Protein AF-A0A382NQ19-F1 (afdb_monomer_lite)

Organism: NCBI:txid408172

Radius of gyration: 16.21 Å; chains: 1; bounding box: 41×37×38 Å

Foldseek 3Di:
DCPQLQQFFDFDAADDDPVQQVQCVQFVDDDDPPLADLVLLVVVVCCCVPPNVDQWVQVCCVPPSCCVRPVVRRHNVNNVCVQQPGGHTGDPIDGDPDDDPPDDDDDDADDPPLDLDPDDNDDDDDDDSDDDDVRRPDDDDRTPCSVDPDHD

pLDDT: mean 90.3, std 11.41, range [42.44, 98.56]

Structure (mmCIF, N/CA/C/O backbone):
data_AF-A0A382NQ19-F1
#
_entry.id   AF-A0A382NQ19-F1
#
loop_
_atom_site.group_PDB
_atom_site.id
_atom_site.type_symbol
_atom_site.label_atom_id
_atom_site.label_alt_id
_atom_site.label_comp_id
_atom_site.label_asym_id
_atom_site.label_entity_id
_atom_site.label_seq_id
_atom_site.pdbx_PDB_ins_code
_atom_site.Cartn_x
_atom_site.Cartn_y
_atom_site.Cartn_z
_atom_site.occupancy
_atom_site.B_iso_or_equiv
_atom_site.auth_seq_id
_atom_site.auth_comp_id
_atom_site.auth_asym_id
_atom_site.auth_atom_id
_atom_site.pdbx_PDB_model_num
ATOM 1 N N . MET A 1 1 ? -20.312 5.664 -17.470 1.00 44.91 1 MET A N 1
ATOM 2 C CA . MET A 1 1 ? -19.244 5.586 -16.445 1.00 44.91 1 MET A CA 1
ATOM 3 C C . MET A 1 1 ? -19.559 4.543 -15.359 1.00 44.91 1 MET A C 1
ATOM 5 O O . MET A 1 1 ? -19.038 4.649 -14.258 1.00 44.91 1 MET A O 1
ATOM 9 N N . SER A 1 2 ? -20.389 3.530 -15.643 1.00 42.44 2 SER A N 1
ATOM 10 C CA . SER A 1 2 ? -20.706 2.431 -14.714 1.00 42.44 2 SER A CA 1
ATOM 11 C C . SER A 1 2 ? -19.661 1.315 -14.735 1.00 42.44 2 SER A C 1
ATOM 13 O O . SER A 1 2 ? -19.423 0.705 -13.702 1.00 42.44 2 SER A O 1
ATOM 15 N N . ASP A 1 3 ? -18.991 1.116 -1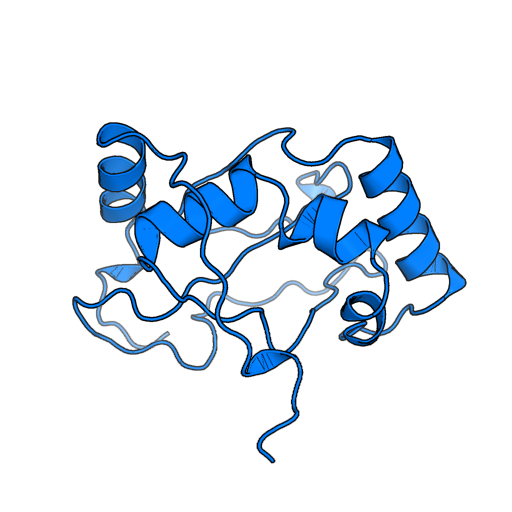5.872 1.00 43.84 3 ASP A N 1
ATOM 16 C CA . ASP A 1 3 ? -18.183 -0.086 -16.138 1.00 43.84 3 ASP A CA 1
ATOM 17 C C . ASP A 1 3 ? -16.681 0.139 -15.915 1.00 43.84 3 ASP A C 1
ATOM 19 O O . ASP A 1 3 ? -15.839 -0.562 -16.473 1.00 43.84 3 ASP A O 1
ATOM 23 N N . SER A 1 4 ? -16.324 1.148 -15.117 1.00 49.22 4 SER A N 1
ATOM 24 C CA . SER A 1 4 ? -14.941 1.295 -14.678 1.00 49.22 4 SER A CA 1
ATOM 25 C C . SER A 1 4 ? -14.622 0.144 -13.716 1.00 49.22 4 SER A C 1
ATOM 27 O O . SER A 1 4 ? -15.372 -0.028 -12.750 1.00 49.22 4 SER A O 1
ATOM 29 N N . PRO A 1 5 ? -13.539 -0.632 -13.916 1.00 53.03 5 PRO A N 1
ATOM 30 C CA . PRO A 1 5 ? -13.187 -1.748 -13.029 1.00 53.03 5 PRO A CA 1
ATOM 31 C C . PRO A 1 5 ? -13.010 -1.311 -11.561 1.00 53.03 5 PRO A C 1
ATOM 33 O O . PRO A 1 5 ? -13.129 -2.131 -10.655 1.00 53.03 5 PRO A O 1
ATOM 36 N N . TYR A 1 6 ? -12.821 -0.009 -11.322 1.00 58.94 6 TYR A N 1
ATOM 37 C CA . TYR A 1 6 ? -12.690 0.628 -10.008 1.00 58.94 6 TYR A CA 1
ATOM 38 C C . TYR A 1 6 ? -14.016 0.805 -9.245 1.00 58.94 6 TYR A C 1
ATOM 40 O O . TYR A 1 6 ? -14.000 1.068 -8.049 1.00 58.94 6 TYR A O 1
ATOM 48 N N . ASN A 1 7 ? -15.170 0.632 -9.901 1.00 64.50 7 ASN A N 1
ATOM 49 C CA . ASN A 1 7 ? -16.483 0.666 -9.238 1.00 64.50 7 ASN A CA 1
ATOM 50 C C . ASN A 1 7 ? -16.893 -0.698 -8.661 1.00 64.50 7 ASN A C 1
ATOM 52 O O . ASN A 1 7 ? -17.961 -0.819 -8.057 1.00 64.50 7 ASN A O 1
ATOM 56 N N . ARG A 1 8 ? -16.082 -1.742 -8.871 1.00 78.94 8 ARG A N 1
ATOM 57 C CA . ARG A 1 8 ? -16.341 -3.062 -8.305 1.00 78.94 8 ARG A CA 1
ATOM 58 C C . ARG A 1 8 ? -15.966 -3.058 -6.828 1.00 78.94 8 ARG A C 1
ATOM 60 O O . ARG A 1 8 ? -14.836 -2.745 -6.460 1.00 78.94 8 ARG A O 1
ATOM 67 N N . THR A 1 9 ? -16.919 -3.451 -5.996 1.00 89.44 9 THR A N 1
ATOM 68 C CA . THR A 1 9 ? -16.675 -3.677 -4.577 1.00 89.44 9 THR A CA 1
ATOM 69 C C . THR A 1 9 ? -16.123 -5.080 -4.350 1.00 89.44 9 THR A C 1
ATOM 71 O O . THR A 1 9 ? -16.504 -6.045 -5.021 1.00 89.44 9 THR A O 1
ATOM 74 N N . ILE A 1 10 ? -15.211 -5.188 -3.392 1.00 90.88 10 ILE A N 1
ATOM 75 C CA . ILE A 1 10 ? -14.570 -6.427 -2.974 1.00 90.88 10 ILE A CA 1
ATOM 76 C C . ILE A 1 10 ? -15.080 -6.800 -1.585 1.00 90.88 10 ILE A C 1
ATOM 78 O O . ILE A 1 10 ? -15.216 -5.964 -0.687 1.00 90.88 10 ILE A O 1
ATOM 82 N N . SER A 1 11 ? -15.357 -8.087 -1.409 1.00 89.44 11 SER A N 1
ATOM 83 C CA . SER A 1 11 ? -15.618 -8.685 -0.107 1.00 89.44 11 SER A CA 1
ATOM 84 C C . SER A 1 11 ? -14.705 -9.894 0.047 1.00 89.44 11 SER A C 1
ATOM 86 O O . SER A 1 11 ? -14.619 -10.740 -0.842 1.00 89.44 11 SER A O 1
ATOM 88 N N . CYS A 1 12 ? -13.984 -9.923 1.159 1.00 94.88 12 CYS A N 1
ATOM 89 C CA . CYS A 1 12 ? -13.088 -10.992 1.571 1.00 94.88 12 CYS A CA 1
ATOM 90 C C . CYS A 1 12 ? -13.106 -11.083 3.102 1.00 94.88 12 CYS A C 1
ATOM 92 O O . CYS A 1 12 ? -13.749 -10.265 3.771 1.00 94.88 12 CYS A O 1
ATOM 94 N N . GLU A 1 13 ? -12.420 -12.082 3.649 1.00 96.81 13 GLU A N 1
ATOM 95 C CA . GLU A 1 13 ? -12.295 -12.238 5.096 1.00 96.81 13 GLU A CA 1
ATOM 96 C C . GLU A 1 13 ? -11.322 -11.202 5.686 1.00 96.81 13 GLU A C 1
ATOM 98 O O . GLU A 1 13 ? -10.278 -10.928 5.087 1.00 96.81 13 GLU A O 1
ATOM 103 N N . PRO A 1 14 ? -11.636 -10.616 6.855 1.00 97.62 14 PRO A N 1
ATOM 104 C CA . PRO A 1 14 ? -10.703 -9.760 7.576 1.00 97.62 14 PRO A CA 1
ATOM 105 C C . PRO A 1 14 ? -9.527 -10.581 8.118 1.00 97.62 14 PRO A C 1
ATOM 107 O O . PRO A 1 14 ? -9.698 -11.726 8.535 1.00 97.62 14 PRO A O 1
ATOM 110 N N . THR A 1 15 ? -8.335 -9.983 8.169 1.00 98.00 15 THR A N 1
ATOM 111 C CA . THR A 1 15 ? -7.126 -10.676 8.662 1.00 98.00 15 THR A CA 1
ATOM 112 C C . THR A 1 15 ? -6.430 -9.992 9.831 1.00 98.00 15 THR A C 1
ATOM 114 O O . THR A 1 15 ? -5.515 -10.584 10.399 1.00 98.00 15 THR A O 1
ATOM 117 N N . LEU A 1 16 ? -6.816 -8.765 10.191 1.00 98.31 16 LEU A N 1
ATOM 118 C CA . LEU A 1 16 ? -6.259 -8.080 11.362 1.00 98.31 16 LEU A CA 1
ATOM 119 C C . LEU A 1 16 ? -6.924 -8.555 12.651 1.00 98.31 16 LEU A C 1
ATOM 121 O O . LEU A 1 16 ? -8.142 -8.738 12.697 1.00 98.31 16 LEU A O 1
ATOM 125 N N . SER A 1 17 ? -6.117 -8.685 13.700 1.00 98.25 17 SER A N 1
ATOM 126 C CA . SER A 1 17 ? -6.600 -8.819 15.070 1.00 98.25 17 SER A CA 1
ATOM 127 C C . SER A 1 17 ? -7.064 -7.472 15.633 1.00 98.25 17 SER A C 1
ATOM 129 O O . SER A 1 17 ? -6.729 -6.409 15.106 1.00 98.25 17 SER A O 1
ATOM 131 N N . ASP A 1 18 ? -7.774 -7.501 16.762 1.00 98.19 18 ASP A N 1
ATOM 132 C CA . ASP A 1 18 ? -8.155 -6.281 17.487 1.00 98.19 18 ASP A CA 1
ATOM 133 C C . ASP A 1 18 ? -6.935 -5.422 17.846 1.00 98.19 18 ASP A C 1
ATOM 135 O O . ASP A 1 18 ? -6.989 -4.194 17.774 1.00 98.19 18 ASP A O 1
ATOM 139 N N . GLN A 1 19 ? -5.815 -6.062 18.198 1.00 98.31 19 GLN A N 1
ATOM 140 C CA . GLN A 1 19 ? -4.583 -5.362 18.544 1.00 98.31 19 GLN A CA 1
ATOM 141 C C . GLN A 1 19 ? -3.988 -4.641 17.328 1.00 98.31 19 GLN A C 1
ATOM 143 O O . GLN A 1 19 ? -3.628 -3.471 17.442 1.00 98.31 19 GLN A O 1
ATOM 148 N N . ASP A 1 20 ? -3.971 -5.283 16.157 1.00 98.19 20 ASP A N 1
ATOM 149 C CA . ASP A 1 20 ? -3.500 -4.655 14.916 1.00 98.19 20 ASP A CA 1
ATOM 150 C C . ASP A 1 20 ? -4.356 -3.430 14.548 1.00 98.19 20 ASP A C 1
ATOM 152 O O . ASP A 1 20 ? -3.831 -2.392 14.140 1.00 98.19 20 ASP A O 1
ATOM 156 N N . VAL A 1 21 ? -5.681 -3.521 14.732 1.00 97.81 21 VAL A N 1
ATOM 157 C CA . VAL A 1 21 ? -6.605 -2.397 14.503 1.00 97.81 21 VAL A CA 1
ATOM 158 C C . VAL A 1 21 ? -6.345 -1.261 15.498 1.00 97.81 21 VAL A C 1
ATOM 160 O O . VAL A 1 21 ? -6.305 -0.094 15.104 1.00 97.81 21 VAL A O 1
ATOM 163 N N . ILE A 1 22 ? -6.129 -1.571 16.781 1.00 97.25 22 ILE A N 1
ATOM 164 C CA . ILE A 1 22 ? -5.782 -0.572 17.805 1.00 97.25 22 ILE A CA 1
ATOM 165 C C . ILE A 1 22 ? -4.459 0.122 17.466 1.00 97.25 22 ILE A C 1
ATOM 167 O O . ILE A 1 22 ? -4.361 1.347 17.590 1.00 97.25 22 ILE A O 1
ATOM 171 N N . ASP A 1 23 ? -3.453 -0.631 17.025 1.00 97.56 23 ASP A N 1
ATOM 172 C CA . ASP A 1 23 ? -2.148 -0.081 16.670 1.00 97.56 23 ASP A CA 1
ATOM 173 C C . ASP A 1 23 ? -2.221 0.783 15.408 1.00 97.56 23 ASP A C 1
ATOM 175 O O . ASP A 1 23 ? -1.633 1.867 15.391 1.00 97.56 23 ASP A O 1
ATOM 179 N N . PHE A 1 24 ? -3.021 0.395 14.409 1.00 97.25 24 PHE A N 1
ATOM 180 C CA . PHE A 1 24 ? -3.319 1.257 13.264 1.00 97.25 24 PHE A CA 1
ATOM 181 C C . PHE A 1 24 ? -3.988 2.563 13.709 1.00 97.25 24 PHE A C 1
ATOM 183 O O . PHE A 1 24 ? -3.529 3.646 13.352 1.00 97.25 24 PHE A O 1
ATOM 190 N N . CYS A 1 25 ? -5.030 2.487 14.543 1.00 95.12 25 CYS A N 1
ATOM 191 C CA . CYS A 1 25 ? -5.723 3.669 15.056 1.00 95.12 25 CYS A CA 1
ATOM 192 C C . CYS A 1 25 ? -4.781 4.607 15.824 1.00 95.12 25 CYS A C 1
ATOM 194 O O . CYS A 1 25 ? -4.880 5.826 15.678 1.00 95.12 25 CYS A O 1
ATOM 196 N N . ARG A 1 26 ? -3.858 4.056 16.623 1.00 95.31 26 ARG A N 1
ATOM 197 C CA . ARG A 1 26 ? -2.872 4.822 17.398 1.00 95.31 26 ARG A CA 1
ATOM 198 C C . ARG A 1 26 ? -1.815 5.470 16.505 1.00 95.31 26 ARG A C 1
ATOM 200 O O . ARG A 1 26 ? -1.521 6.651 16.674 1.00 95.31 26 ARG A O 1
ATOM 207 N N . ASN A 1 27 ? -1.231 4.702 15.590 1.00 96.56 27 ASN A N 1
ATOM 208 C CA . ASN A 1 27 ? -0.035 5.105 14.850 1.00 96.56 27 ASN A CA 1
ATOM 209 C C . ASN A 1 27 ? -0.355 5.794 13.518 1.00 96.56 27 ASN A C 1
ATOM 211 O O . ASN A 1 27 ? 0.470 6.561 13.026 1.00 96.56 27 ASN A O 1
ATOM 215 N N . GLY A 1 28 ? -1.531 5.542 12.941 1.00 94.44 28 GLY A N 1
ATOM 216 C CA . GLY A 1 28 ? -1.942 6.037 11.624 1.00 94.44 28 GLY A CA 1
ATOM 217 C C . GLY A 1 28 ? -1.413 5.211 10.449 1.00 94.44 28 GLY A C 1
ATOM 218 O O . GLY A 1 28 ? -1.654 5.571 9.302 1.00 94.44 28 GLY A O 1
ATOM 219 N N . TYR A 1 29 ? -0.690 4.122 10.718 1.00 96.25 29 TYR A N 1
ATOM 220 C CA . TYR A 1 29 ? -0.182 3.193 9.712 1.00 96.25 29 TYR A CA 1
ATOM 221 C C . TYR A 1 29 ? 0.005 1.797 10.316 1.00 96.25 29 TYR A C 1
ATOM 223 O O . TYR A 1 29 ? 0.053 1.632 11.537 1.00 96.25 29 TYR A O 1
ATOM 231 N N . LEU A 1 30 ? 0.134 0.800 9.442 1.00 96.44 30 LEU A N 1
ATOM 232 C CA . LEU A 1 30 ? 0.559 -0.557 9.773 1.00 96.44 30 LEU A CA 1
ATOM 233 C C . LEU A 1 30 ? 1.498 -1.068 8.677 1.00 96.44 30 LEU A C 1
ATOM 235 O O . LEU A 1 30 ? 1.455 -0.579 7.549 1.00 96.44 30 LEU A O 1
ATOM 239 N N . MET A 1 31 ? 2.334 -2.053 9.000 1.00 96.06 31 MET A N 1
ATOM 240 C CA . MET A 1 31 ? 3.224 -2.700 8.035 1.00 96.06 31 MET A CA 1
ATOM 241 C C . MET A 1 31 ? 2.963 -4.200 8.013 1.00 96.06 31 MET A C 1
ATOM 243 O O . MET A 1 31 ? 2.870 -4.832 9.064 1.00 96.06 31 MET A O 1
ATOM 247 N N . LEU A 1 32 ? 2.887 -4.772 6.813 1.00 96.62 32 LEU A N 1
ATOM 248 C CA . LEU A 1 32 ? 2.731 -6.209 6.618 1.00 96.62 32 LEU A CA 1
ATOM 249 C C . LEU A 1 32 ? 3.977 -6.760 5.908 1.00 96.62 32 LEU A C 1
ATOM 251 O O . LEU A 1 32 ? 4.040 -6.742 4.677 1.00 96.62 32 LEU A O 1
ATOM 255 N N . PRO A 1 33 ? 4.995 -7.222 6.653 1.00 95.75 33 PRO A N 1
ATOM 256 C CA . PRO A 1 33 ? 6.227 -7.702 6.046 1.00 95.75 33 PRO A CA 1
ATOM 257 C C . PRO A 1 33 ? 5.994 -9.023 5.308 1.00 95.75 33 PRO A C 1
ATOM 259 O O . PRO A 1 33 ? 5.273 -9.899 5.795 1.00 95.75 33 PRO A O 1
ATOM 262 N N . SER A 1 34 ? 6.660 -9.177 4.159 1.00 94.38 34 SER A N 1
ATOM 263 C CA . SER A 1 34 ? 6.724 -10.434 3.393 1.00 94.38 34 SER A CA 1
ATOM 264 C C . SER A 1 34 ? 5.349 -11.033 3.052 1.00 94.38 34 SER A C 1
ATOM 266 O O . SER A 1 34 ? 5.132 -12.236 3.170 1.00 94.38 34 SER A O 1
ATOM 268 N N . VAL A 1 35 ? 4.378 -10.186 2.690 1.00 96.50 35 VAL A N 1
ATOM 269 C CA . VAL A 1 35 ? 3.031 -10.634 2.286 1.00 96.50 35 VAL A C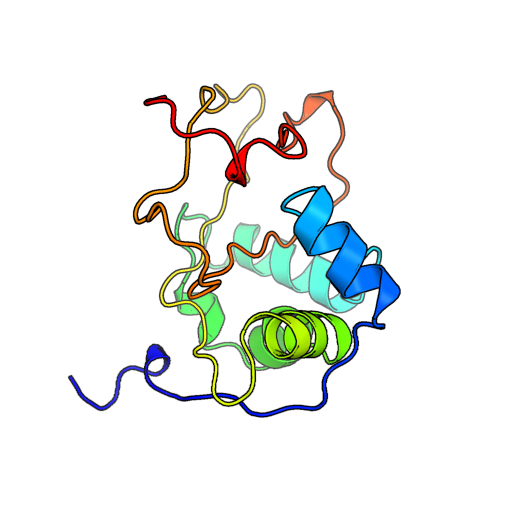A 1
ATOM 270 C C . VAL A 1 35 ? 3.004 -11.177 0.861 1.00 96.50 35 VAL A C 1
ATOM 272 O O . VAL A 1 35 ? 2.317 -12.162 0.587 1.00 96.50 35 VAL A O 1
ATOM 275 N N . VAL A 1 36 ? 3.731 -10.523 -0.039 1.00 97.88 36 VAL A N 1
ATOM 276 C CA . VAL A 1 36 ? 3.812 -10.887 -1.453 1.00 97.88 36 VAL A CA 1
ATOM 277 C C . VAL A 1 36 ? 5.054 -11.745 -1.660 1.00 97.88 36 VAL A C 1
ATOM 279 O O . VAL A 1 36 ? 6.127 -11.405 -1.164 1.00 97.88 36 VAL A O 1
ATOM 282 N N . SER A 1 37 ? 4.899 -12.864 -2.366 1.00 97.81 37 SER A N 1
ATOM 283 C CA . SER A 1 37 ? 5.990 -13.799 -2.660 1.00 97.81 37 SER A CA 1
ATOM 284 C C . SER A 1 37 ? 7.047 -13.185 -3.575 1.00 97.81 37 SER A C 1
ATOM 286 O O . SER A 1 37 ? 6.698 -12.425 -4.481 1.00 97.81 37 SER A O 1
ATOM 288 N N . ASP A 1 38 ? 8.294 -13.629 -3.430 1.00 97.94 38 ASP A N 1
ATOM 289 C CA . ASP A 1 38 ? 9.423 -13.171 -4.247 1.00 97.94 38 ASP A CA 1
ATOM 290 C C . ASP A 1 38 ? 9.180 -13.325 -5.753 1.00 97.94 38 ASP A C 1
ATOM 292 O O . ASP A 1 38 ? 9.459 -12.398 -6.502 1.00 97.94 38 ASP A O 1
ATOM 296 N N . ASP A 1 39 ? 8.553 -14.418 -6.199 1.00 98.31 39 ASP A N 1
ATOM 297 C CA . ASP A 1 39 ? 8.224 -14.620 -7.619 1.00 98.31 39 ASP A CA 1
ATOM 298 C C . ASP A 1 39 ? 7.325 -13.503 -8.181 1.00 98.31 39 ASP A C 1
ATOM 300 O O . ASP A 1 39 ? 7.526 -13.024 -9.299 1.00 98.31 39 ASP A O 1
ATOM 304 N N . ILE A 1 40 ? 6.342 -13.053 -7.393 1.00 98.56 40 ILE A N 1
ATOM 305 C CA . ILE A 1 40 ? 5.451 -11.950 -7.771 1.00 98.56 40 ILE A CA 1
ATOM 306 C C . ILE A 1 40 ? 6.196 -10.619 -7.683 1.00 98.56 40 ILE A C 1
ATOM 308 O O . ILE A 1 40 ? 6.081 -9.815 -8.603 1.00 98.56 40 ILE A O 1
ATOM 312 N N . ASN A 1 41 ? 7.001 -10.407 -6.637 1.00 98.31 41 ASN A N 1
ATOM 313 C CA . ASN A 1 41 ? 7.839 -9.215 -6.499 1.00 98.31 41 ASN A CA 1
ATOM 314 C C . ASN A 1 41 ? 8.764 -9.038 -7.715 1.00 98.31 41 ASN A C 1
ATOM 316 O O . ASN A 1 41 ? 8.747 -7.989 -8.358 1.00 98.31 41 ASN A O 1
ATOM 320 N N . CYS A 1 42 ? 9.495 -10.089 -8.098 1.00 98.25 42 CYS A N 1
ATOM 321 C CA . CYS A 1 42 ? 10.350 -10.110 -9.284 1.00 98.25 42 CYS A CA 1
ATOM 322 C C . CYS A 1 42 ? 9.567 -9.814 -10.564 1.00 98.25 42 CYS A C 1
ATOM 324 O O . CYS A 1 42 ? 10.030 -9.044 -11.402 1.00 98.25 42 CYS A O 1
ATOM 326 N N . ARG A 1 43 ? 8.367 -10.385 -10.709 1.00 98.50 43 ARG A N 1
ATOM 327 C CA . ARG A 1 43 ? 7.519 -10.144 -11.879 1.00 98.50 43 ARG A CA 1
ATOM 328 C C . ARG A 1 43 ? 7.005 -8.705 -11.957 1.00 98.50 43 ARG A C 1
ATOM 330 O O . ARG A 1 43 ? 6.914 -8.163 -13.054 1.00 98.50 43 ARG A O 1
ATOM 337 N N . VAL A 1 44 ? 6.700 -8.072 -10.821 1.00 98.12 44 VAL A N 1
ATOM 338 C CA . VAL A 1 44 ? 6.358 -6.640 -10.789 1.00 98.12 44 VAL A CA 1
ATOM 339 C C . VAL A 1 44 ? 7.547 -5.798 -11.230 1.00 98.12 44 VAL A C 1
ATOM 341 O O . VAL A 1 44 ? 7.372 -4.917 -12.065 1.00 98.12 44 VAL A O 1
ATOM 344 N N . LEU A 1 45 ? 8.744 -6.069 -10.707 1.00 97.38 45 LEU A N 1
ATOM 345 C CA . LEU A 1 45 ? 9.949 -5.328 -11.090 1.00 97.38 45 LEU A CA 1
ATOM 346 C C . LEU A 1 45 ? 10.224 -5.453 -12.595 1.00 97.38 45 LEU A C 1
ATOM 348 O O . LEU A 1 45 ? 10.420 -4.438 -13.256 1.00 97.38 45 LEU A O 1
ATOM 352 N N . ASP A 1 46 ? 10.129 -6.666 -13.147 1.00 97.88 46 ASP A N 1
ATOM 353 C CA . ASP A 1 46 ? 10.270 -6.913 -14.587 1.00 97.88 46 ASP A CA 1
ATOM 354 C C . ASP A 1 46 ? 9.230 -6.144 -15.418 1.00 97.88 46 ASP A C 1
ATOM 356 O O . ASP A 1 46 ? 9.578 -5.498 -16.406 1.00 97.88 46 ASP A O 1
ATOM 360 N N . TYR A 1 47 ? 7.963 -6.134 -14.987 1.00 97.88 47 TYR A N 1
ATOM 361 C CA . TYR A 1 47 ? 6.917 -5.349 -15.645 1.00 97.88 47 TYR A CA 1
ATOM 362 C C . TYR A 1 47 ? 7.237 -3.845 -15.628 1.00 97.88 47 TYR A C 1
ATOM 364 O O . TYR A 1 47 ? 7.113 -3.177 -16.656 1.00 97.88 47 TYR A O 1
ATOM 372 N N . LEU A 1 48 ? 7.668 -3.306 -14.485 1.00 96.75 48 LEU A N 1
ATOM 373 C CA . LEU A 1 48 ? 7.997 -1.884 -14.347 1.00 96.75 48 LEU A CA 1
ATOM 374 C C . LEU A 1 48 ? 9.236 -1.484 -15.162 1.00 96.75 48 LEU A C 1
ATOM 376 O O . LEU A 1 48 ? 9.323 -0.351 -15.630 1.00 96.75 48 LEU A O 1
ATOM 380 N N . ASP A 1 49 ? 10.189 -2.397 -15.339 1.00 95.25 49 ASP A N 1
ATOM 381 C CA . ASP A 1 49 ? 11.423 -2.121 -16.076 1.00 95.25 49 ASP A CA 1
ATOM 382 C C . ASP A 1 49 ? 11.233 -2.278 -17.595 1.00 95.25 49 ASP A C 1
ATOM 384 O O . ASP A 1 49 ? 11.812 -1.513 -18.370 1.00 95.25 49 ASP A O 1
ATOM 388 N N . ASN A 1 50 ? 10.401 -3.234 -18.032 1.00 96.44 50 ASN A N 1
ATOM 389 C CA . ASN A 1 50 ? 10.328 -3.649 -19.437 1.00 96.44 50 ASN A CA 1
ATOM 390 C C . ASN A 1 50 ? 8.992 -3.359 -20.138 1.00 96.44 50 ASN A C 1
ATOM 392 O O . ASN A 1 50 ? 8.978 -3.234 -21.364 1.00 96.44 50 ASN A O 1
ATOM 396 N N . ALA A 1 51 ? 7.878 -3.262 -19.407 1.00 95.62 51 ALA A N 1
ATOM 397 C CA . ALA A 1 51 ? 6.546 -3.082 -19.991 1.00 95.62 51 ALA A CA 1
ATOM 398 C C . ALA A 1 51 ? 5.987 -1.667 -19.782 1.00 95.62 51 ALA A C 1
ATOM 400 O O . ALA A 1 51 ? 5.468 -1.073 -20.728 1.00 95.62 51 ALA A O 1
ATOM 401 N N . ASP A 1 52 ? 6.101 -1.117 -18.571 1.00 94.62 52 ASP A N 1
ATOM 402 C CA . ASP A 1 52 ? 5.588 0.215 -18.237 1.00 94.62 52 ASP A CA 1
ATOM 403 C C . ASP A 1 52 ? 6.443 0.893 -17.158 1.00 94.62 52 ASP A C 1
ATOM 405 O O . ASP A 1 52 ? 6.253 0.698 -15.957 1.00 94.62 52 ASP A O 1
ATOM 409 N N . SER A 1 53 ? 7.376 1.731 -17.609 1.00 91.19 53 SER A N 1
ATOM 410 C CA . SER A 1 53 ? 8.287 2.499 -16.755 1.00 91.19 53 SER A CA 1
ATOM 411 C C . SER A 1 53 ? 7.762 3.890 -16.393 1.00 91.19 53 SER A C 1
ATOM 413 O O . SER A 1 53 ? 8.517 4.749 -15.929 1.00 91.19 53 SER A O 1
ATOM 415 N N . THR A 1 54 ? 6.469 4.151 -16.610 1.00 94.19 54 THR A N 1
ATOM 416 C CA . THR A 1 54 ? 5.863 5.430 -16.235 1.00 94.19 54 THR A CA 1
ATOM 417 C C . THR A 1 54 ? 5.707 5.554 -14.715 1.00 94.19 54 THR A C 1
ATOM 419 O O . THR A 1 54 ? 5.798 4.584 -13.960 1.00 94.19 54 THR A O 1
ATOM 422 N N . HIS A 1 55 ? 5.447 6.776 -14.244 1.00 92.00 55 HIS A N 1
ATOM 423 C CA . HIS A 1 55 ? 5.125 7.034 -12.837 1.00 92.00 55 HIS A CA 1
ATOM 424 C C . HIS A 1 55 ? 3.705 6.608 -12.447 1.00 92.00 55 HIS A C 1
ATOM 426 O O . HIS A 1 55 ? 3.368 6.634 -11.264 1.00 92.00 55 HIS A O 1
ATOM 432 N N . GLU A 1 56 ? 2.874 6.216 -13.413 1.00 95.31 56 GLU A N 1
ATOM 433 C CA . GLU A 1 56 ? 1.502 5.774 -13.173 1.00 95.31 56 GLU A CA 1
ATOM 434 C C . GLU A 1 56 ? 1.179 4.515 -14.002 1.00 95.31 56 GLU A C 1
ATOM 436 O O . GLU A 1 56 ? 0.358 4.575 -14.923 1.00 95.31 56 GLU A O 1
ATOM 441 N N . PRO A 1 57 ? 1.806 3.358 -13.702 1.00 96.31 57 PRO A N 1
ATOM 442 C CA . PRO A 1 57 ? 1.653 2.125 -14.475 1.00 96.31 57 PRO A CA 1
ATOM 443 C C . PRO A 1 57 ? 0.326 1.406 -14.177 1.00 96.31 57 PRO A C 1
ATOM 445 O O . PRO A 1 57 ? 0.262 0.183 -14.070 1.00 96.31 57 PRO A O 1
ATOM 448 N N . THR A 1 58 ? -0.771 2.159 -14.059 1.00 95.12 58 THR A N 1
ATOM 449 C CA . THR A 1 58 ? -2.136 1.669 -13.814 1.00 95.12 58 THR A CA 1
ATOM 450 C C . THR A 1 58 ? -2.573 0.517 -14.736 1.00 95.12 58 THR A C 1
ATOM 452 O O . THR A 1 58 ? -3.319 -0.343 -14.259 1.00 95.12 58 THR A O 1
ATOM 455 N N . PRO A 1 59 ? -2.128 0.398 -16.011 1.00 94.88 59 PRO A N 1
ATOM 456 C CA . PRO A 1 59 ? -2.438 -0.770 -16.837 1.00 94.88 59 PRO A CA 1
ATOM 457 C C . PRO A 1 59 ? -2.067 -2.131 -16.226 1.00 94.88 59 PRO A C 1
ATOM 459 O O . PRO A 1 59 ? -2.724 -3.109 -16.583 1.00 94.88 59 PRO A O 1
ATOM 462 N N . ILE A 1 60 ? -1.128 -2.199 -15.267 1.00 96.06 60 ILE A N 1
ATOM 463 C CA . ILE A 1 60 ? -0.791 -3.433 -14.529 1.00 96.06 60 ILE A CA 1
ATOM 464 C C . ILE A 1 60 ? -2.007 -4.042 -13.809 1.00 96.06 60 ILE A C 1
ATOM 466 O O . ILE A 1 60 ? -2.069 -5.244 -13.592 1.00 96.06 60 ILE A O 1
ATOM 470 N N . MET A 1 61 ? -3.039 -3.247 -13.503 1.00 94.12 61 MET A N 1
ATOM 471 C CA . MET A 1 61 ? -4.299 -3.728 -12.917 1.00 94.12 61 MET A CA 1
ATOM 472 C C . MET A 1 61 ? -5.103 -4.660 -13.842 1.00 94.12 61 MET A C 1
ATOM 474 O O . MET A 1 61 ? -6.106 -5.224 -13.410 1.00 94.12 61 MET A O 1
ATOM 478 N N . LYS A 1 62 ? -4.709 -4.806 -15.114 1.00 92.88 62 LYS A N 1
ATOM 479 C CA . LYS A 1 62 ? -5.284 -5.788 -16.050 1.00 92.88 62 LYS A CA 1
ATOM 480 C C . LYS A 1 62 ? -4.623 -7.163 -15.951 1.00 92.88 62 LYS A C 1
ATOM 482 O O . LYS A 1 62 ? -5.100 -8.106 -16.572 1.00 92.88 62 LYS A O 1
ATOM 487 N N . GLU A 1 63 ? -3.521 -7.258 -15.219 1.00 96.50 63 GLU A N 1
ATOM 488 C CA . GLU A 1 63 ? -2.748 -8.474 -15.068 1.00 96.50 63 GLU A CA 1
ATOM 489 C C . GLU A 1 63 ? -3.257 -9.285 -13.870 1.00 96.50 63 GLU A C 1
ATOM 491 O O . GLU A 1 63 ? -3.053 -8.898 -12.718 1.00 96.50 63 GLU A O 1
ATOM 496 N N . ASP A 1 64 ? -3.876 -10.442 -14.126 1.00 96.88 64 ASP A N 1
ATOM 497 C CA . ASP A 1 64 ? -4.455 -11.291 -13.071 1.00 96.88 64 ASP A CA 1
ATOM 498 C C . ASP A 1 64 ? -3.425 -11.668 -11.995 1.00 96.88 64 ASP A C 1
ATOM 500 O O . ASP A 1 64 ? -3.718 -11.648 -10.806 1.00 96.88 64 ASP A O 1
ATOM 504 N N . TRP A 1 65 ? -2.174 -11.927 -12.389 1.00 97.81 65 TRP A N 1
ATOM 505 C CA . TRP A 1 65 ? -1.099 -12.262 -11.450 1.00 97.81 65 TRP A CA 1
ATOM 506 C C . TRP A 1 65 ? -0.756 -11.112 -10.490 1.00 97.81 65 TRP A C 1
ATOM 508 O O . TRP A 1 65 ? -0.342 -11.369 -9.360 1.00 97.81 65 TRP A O 1
ATOM 518 N N . PHE A 1 66 ? -0.922 -9.857 -10.917 1.00 97.88 66 PHE A N 1
ATOM 519 C CA . PHE A 1 66 ? -0.711 -8.690 -10.063 1.00 97.88 66 PHE A CA 1
ATOM 520 C C . PHE A 1 66 ? -1.918 -8.471 -9.156 1.00 97.88 66 PHE A C 1
ATOM 522 O O . PHE A 1 66 ? -1.767 -8.262 -7.950 1.00 97.88 66 PHE A O 1
ATOM 529 N N . VAL A 1 67 ? -3.122 -8.565 -9.725 1.00 96.25 67 VAL A N 1
ATOM 530 C CA . VAL A 1 67 ? -4.359 -8.412 -8.962 1.00 96.25 67 VAL A CA 1
ATOM 531 C C . VAL A 1 67 ? -4.443 -9.482 -7.879 1.00 96.25 67 VAL A C 1
ATOM 533 O O . VAL A 1 67 ? -4.600 -9.132 -6.718 1.00 96.25 67 VAL A O 1
ATOM 536 N N . ASP A 1 68 ? -4.251 -10.755 -8.205 1.00 96.69 68 ASP A N 1
ATOM 537 C CA . ASP A 1 68 ? -4.361 -11.850 -7.239 1.00 96.69 68 ASP A CA 1
ATOM 538 C C . ASP A 1 68 ? -3.159 -11.911 -6.284 1.00 96.69 68 ASP A C 1
ATOM 540 O O . ASP A 1 68 ? -3.318 -12.139 -5.083 1.00 96.69 68 ASP A O 1
ATOM 544 N N . GLY A 1 69 ? -1.945 -11.688 -6.799 1.00 97.56 69 GLY A N 1
ATOM 545 C CA . GLY A 1 69 ? -0.706 -11.818 -6.029 1.00 97.56 69 GLY A CA 1
ATOM 546 C C . GLY A 1 69 ? -0.413 -10.644 -5.092 1.00 97.56 69 GLY A C 1
ATOM 547 O O . GLY A 1 69 ? 0.208 -10.848 -4.044 1.00 97.56 69 GLY A O 1
ATOM 548 N N . VAL A 1 70 ? -0.868 -9.435 -5.446 1.00 97.75 70 VAL A N 1
ATOM 549 C CA . VAL A 1 70 ? -0.585 -8.184 -4.721 1.00 97.75 70 VAL A CA 1
ATOM 550 C C . VAL A 1 70 ? -1.867 -7.554 -4.182 1.00 97.75 70 VAL A C 1
ATOM 552 O O . VAL A 1 70 ? -2.042 -7.471 -2.967 1.00 97.75 70 VAL A O 1
ATOM 555 N N . ILE A 1 71 ? -2.775 -7.124 -5.064 1.00 95.75 71 ILE A N 1
ATOM 556 C CA . ILE A 1 71 ? -3.939 -6.297 -4.692 1.00 95.75 71 ILE A CA 1
ATOM 557 C C . ILE A 1 71 ? -4.940 -7.070 -3.826 1.00 95.75 71 ILE A C 1
ATOM 559 O O . ILE A 1 71 ? -5.431 -6.558 -2.821 1.00 95.75 71 ILE A O 1
ATOM 563 N N . LEU A 1 72 ? -5.235 -8.308 -4.214 1.00 96.31 72 LEU A N 1
ATOM 564 C CA . LEU A 1 72 ? -6.170 -9.229 -3.575 1.00 96.31 72 LEU A CA 1
ATOM 565 C C . LEU A 1 72 ? -5.464 -10.328 -2.779 1.00 96.31 72 LEU A C 1
ATOM 567 O O . LEU A 1 72 ? -6.110 -11.292 -2.364 1.00 96.31 72 LEU A O 1
ATOM 571 N N . ASN A 1 73 ? -4.166 -10.165 -2.497 1.00 97.69 73 ASN A N 1
ATOM 572 C CA . ASN A 1 73 ? -3.458 -11.060 -1.594 1.00 97.69 73 ASN A CA 1
ATOM 573 C C . ASN A 1 73 ? -4.236 -11.161 -0.266 1.00 97.69 73 ASN A C 1
ATOM 575 O O . ASN A 1 73 ? -4.545 -10.114 0.318 1.00 97.69 73 ASN A O 1
ATOM 579 N N . PRO A 1 74 ? -4.525 -12.371 0.256 1.00 97.38 74 PRO A N 1
ATOM 580 C CA . PRO A 1 74 ? -5.410 -12.537 1.405 1.00 97.38 74 PRO A CA 1
ATOM 581 C C . PRO A 1 74 ? -5.034 -11.683 2.617 1.00 97.38 74 PRO A C 1
ATOM 583 O O . PRO A 1 74 ? -5.919 -11.141 3.272 1.00 97.38 74 PRO A O 1
ATOM 586 N N . ARG A 1 75 ? -3.735 -11.501 2.899 1.00 97.75 75 ARG A N 1
ATOM 587 C CA . ARG A 1 75 ? -3.288 -10.686 4.040 1.00 97.75 75 ARG A CA 1
ATOM 588 C C . ARG A 1 75 ? -3.381 -9.185 3.770 1.00 97.75 75 ARG A C 1
ATOM 590 O O . ARG A 1 75 ? -3.686 -8.435 4.692 1.00 97.75 75 ARG A O 1
ATOM 597 N N . ALA A 1 76 ? -3.122 -8.741 2.540 1.00 97.19 76 ALA A N 1
ATOM 598 C CA . ALA A 1 76 ? -3.204 -7.325 2.178 1.00 97.19 76 ALA A CA 1
ATOM 599 C C . ALA A 1 76 ? -4.666 -6.869 2.069 1.00 97.19 76 ALA A C 1
ATOM 601 O O . ALA A 1 76 ? -5.092 -5.953 2.774 1.00 97.19 76 ALA A O 1
ATOM 602 N N . ALA A 1 77 ? -5.460 -7.562 1.250 1.00 97.31 77 ALA A N 1
ATOM 603 C CA . ALA A 1 77 ? -6.879 -7.274 1.078 1.00 97.31 77 ALA A CA 1
ATOM 604 C C . ALA A 1 77 ? -7.668 -7.510 2.368 1.00 97.31 77 ALA A C 1
ATOM 606 O O . ALA A 1 77 ? -8.549 -6.719 2.695 1.00 97.31 77 ALA A O 1
ATOM 607 N N . GLY A 1 78 ? -7.318 -8.545 3.136 1.00 98.06 78 GLY A N 1
ATOM 608 C CA . GLY A 1 78 ? -7.899 -8.796 4.451 1.00 98.06 78 GLY A CA 1
ATOM 609 C C . GLY A 1 78 ? -7.605 -7.685 5.460 1.00 98.06 78 GLY A C 1
ATOM 610 O O . GLY A 1 78 ? -8.467 -7.355 6.274 1.00 98.06 78 GLY A O 1
ATOM 611 N N . ALA A 1 79 ? -6.437 -7.037 5.379 1.00 98.12 79 ALA A N 1
ATOM 612 C CA . ALA A 1 79 ? -6.127 -5.890 6.224 1.00 98.12 79 ALA A CA 1
ATOM 613 C C . ALA A 1 79 ? -6.924 -4.642 5.837 1.00 98.12 79 ALA A C 1
ATOM 615 O O . ALA A 1 79 ? -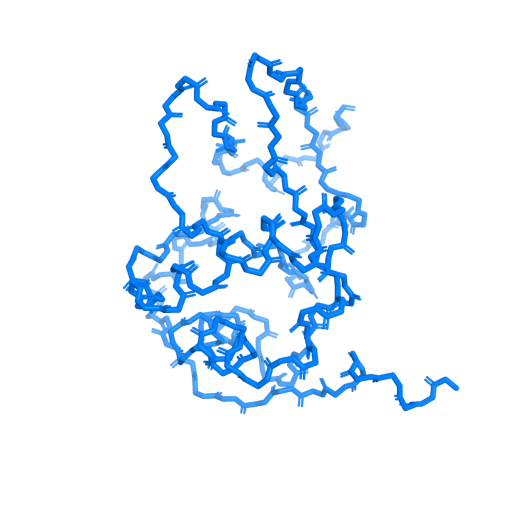7.511 -3.989 6.701 1.00 98.12 79 ALA A O 1
ATOM 616 N N . VAL A 1 80 ? -7.020 -4.358 4.535 1.00 97.44 80 VAL A N 1
ATOM 617 C CA . VAL A 1 80 ? -7.895 -3.298 4.010 1.00 97.44 80 VAL A CA 1
ATOM 618 C C . VAL A 1 80 ? -9.341 -3.549 4.437 1.00 97.44 80 VAL A C 1
ATOM 620 O O . VAL A 1 80 ? -10.002 -2.648 4.952 1.00 97.44 80 VAL A O 1
ATOM 623 N N . ARG A 1 81 ? -9.811 -4.794 4.318 1.00 97.12 81 ARG A N 1
ATOM 624 C CA . ARG A 1 81 ? -11.136 -5.231 4.756 1.00 97.12 81 ARG A CA 1
ATOM 625 C C . ARG A 1 81 ? -11.370 -5.024 6.250 1.00 97.12 81 ARG A C 1
ATOM 627 O O . ARG A 1 81 ? -12.464 -4.599 6.629 1.00 97.12 81 ARG A O 1
ATOM 634 N N . SER A 1 82 ? -10.405 -5.354 7.103 1.00 97.81 82 SER A N 1
ATOM 635 C CA . SER A 1 82 ? -10.519 -5.143 8.551 1.00 97.81 82 SER A CA 1
ATOM 636 C C . SER A 1 82 ? -10.719 -3.667 8.903 1.00 97.81 82 SER A C 1
ATOM 638 O O . SER A 1 82 ? -11.445 -3.366 9.845 1.00 97.81 82 SER A O 1
ATOM 640 N N . LEU A 1 83 ? -10.106 -2.760 8.139 1.00 96.94 83 LEU A N 1
ATOM 641 C CA . LEU A 1 83 ? -10.098 -1.325 8.418 1.00 96.94 83 LEU A CA 1
ATOM 642 C C . LEU A 1 83 ? -11.255 -0.559 7.757 1.00 96.94 83 LEU A C 1
ATOM 644 O O . LEU A 1 83 ? -11.943 0.202 8.431 1.00 96.94 83 LEU A O 1
ATOM 648 N N . LEU A 1 84 ? -11.487 -0.757 6.457 1.00 95.38 84 LEU A N 1
ATOM 649 C CA . LEU A 1 84 ? -12.532 -0.055 5.695 1.00 95.38 84 LEU A CA 1
ATOM 650 C C . LEU A 1 84 ? -13.907 -0.721 5.792 1.00 95.38 84 LEU A C 1
ATOM 652 O O . LEU A 1 84 ? -14.920 -0.120 5.439 1.00 95.38 84 LEU A O 1
ATOM 656 N N . GLY A 1 85 ? -13.963 -1.963 6.269 1.00 94.88 85 GLY A N 1
ATOM 657 C CA . GLY A 1 85 ? -15.188 -2.746 6.265 1.00 94.88 85 GLY A CA 1
ATOM 658 C C . GLY A 1 85 ? -15.421 -3.494 4.949 1.00 94.88 85 GLY A C 1
ATOM 659 O O . GLY A 1 85 ? -14.575 -3.551 4.056 1.00 94.88 85 GLY A O 1
ATOM 660 N N . ASN A 1 86 ? -16.582 -4.143 4.860 1.00 93.56 86 ASN A N 1
ATOM 661 C CA . ASN A 1 86 ? -16.997 -4.882 3.667 1.00 93.56 86 ASN A CA 1
ATOM 662 C C . ASN A 1 86 ? -17.243 -3.933 2.485 1.00 93.56 86 ASN A C 1
ATOM 664 O O . ASN A 1 86 ? -17.657 -2.795 2.683 1.00 93.56 86 ASN A O 1
ATOM 668 N N . ASN A 1 87 ? -17.121 -4.462 1.264 1.00 92.88 87 ASN A N 1
ATOM 669 C CA . ASN A 1 87 ? -17.439 -3.763 0.017 1.00 92.88 87 ASN A CA 1
ATOM 670 C C . ASN A 1 87 ? -16.524 -2.563 -0.286 1.00 92.88 87 ASN A C 1
ATOM 672 O O . ASN A 1 87 ? -16.986 -1.568 -0.842 1.00 92.88 87 ASN A O 1
ATOM 676 N N . PHE A 1 88 ? -15.235 -2.657 0.046 1.00 93.44 88 PHE A N 1
ATOM 677 C CA . PHE A 1 88 ? -14.252 -1.648 -0.358 1.00 93.44 88 PHE A CA 1
ATOM 678 C C . PHE A 1 88 ? -13.980 -1.726 -1.867 1.00 93.44 88 PHE A C 1
ATOM 680 O O . PHE A 1 88 ? -14.157 -2.775 -2.488 1.00 93.44 88 PHE A O 1
ATOM 687 N N . THR A 1 89 ? -13.552 -0.622 -2.470 1.00 92.88 89 THR A N 1
ATOM 688 C CA . THR A 1 89 ? -13.206 -0.554 -3.897 1.00 92.88 89 THR A CA 1
ATOM 689 C C . THR A 1 89 ? -11.705 -0.679 -4.111 1.00 92.88 89 THR A C 1
ATOM 691 O O . THR A 1 89 ? -10.907 -0.305 -3.251 1.00 92.88 89 THR A O 1
ATOM 694 N N . LEU A 1 90 ? -11.317 -1.176 -5.283 1.00 92.19 90 LEU A N 1
ATOM 695 C CA . LEU A 1 90 ? -9.918 -1.217 -5.703 1.00 92.19 90 LEU A CA 1
ATOM 696 C C . LEU A 1 90 ? -9.387 0.184 -6.055 1.00 92.19 90 LEU A C 1
ATOM 698 O O . LEU A 1 90 ? -10.181 1.066 -6.399 1.00 92.19 90 LEU A O 1
ATOM 702 N N . PRO A 1 91 ? -8.061 0.407 -5.976 1.00 89.81 91 PRO A N 1
ATOM 703 C CA . PRO A 1 91 ? -7.468 1.691 -6.329 1.00 89.81 91 PRO A CA 1
ATOM 704 C C . PRO A 1 91 ? -7.753 2.052 -7.789 1.00 89.81 91 PRO A C 1
ATOM 706 O O . PRO A 1 91 ? -7.686 1.203 -8.676 1.00 89.81 91 PRO A O 1
ATOM 709 N N . ALA A 1 92 ? -8.049 3.331 -8.030 1.00 87.50 92 ALA A N 1
ATOM 710 C CA . ALA A 1 92 ? -8.282 3.858 -9.375 1.00 87.50 92 ALA A CA 1
ATOM 711 C C . ALA A 1 92 ? -6.986 4.098 -10.165 1.00 87.50 92 ALA A C 1
ATOM 713 O O . ALA A 1 92 ? -7.020 4.152 -11.393 1.00 87.50 92 ALA A O 1
ATOM 714 N N . ILE A 1 93 ? -5.868 4.259 -9.451 1.00 91.12 93 ILE A N 1
ATOM 715 C CA . ILE A 1 93 ? -4.537 4.519 -9.999 1.00 91.12 93 ILE A CA 1
ATOM 716 C C . ILE A 1 93 ? -3.492 3.688 -9.253 1.00 91.12 93 ILE A C 1
ATOM 718 O O . ILE A 1 93 ? -3.640 3.431 -8.057 1.00 91.12 93 ILE A O 1
ATOM 722 N N . ILE A 1 94 ? -2.425 3.306 -9.953 1.00 94.56 94 ILE A N 1
ATOM 723 C CA . ILE A 1 94 ? -1.201 2.758 -9.359 1.00 94.56 94 ILE A CA 1
ATOM 724 C C . ILE A 1 94 ? -0.080 3.752 -9.626 1.00 94.56 94 ILE A C 1
ATOM 726 O O . ILE A 1 94 ? 0.144 4.117 -10.774 1.00 94.56 94 ILE A O 1
ATOM 730 N N . SER A 1 95 ? 0.627 4.172 -8.579 1.00 94.06 95 SER A N 1
ATOM 731 C CA . SER A 1 95 ? 1.757 5.097 -8.686 1.00 94.06 95 SER A CA 1
ATOM 732 C C . SER A 1 95 ? 3.080 4.365 -8.483 1.00 94.06 95 SER A C 1
ATOM 734 O O . SER A 1 95 ? 3.226 3.565 -7.560 1.00 94.06 95 SER A O 1
ATOM 736 N N . ASN A 1 96 ? 4.054 4.664 -9.339 1.00 93.50 96 ASN A N 1
ATOM 737 C CA . ASN A 1 96 ? 5.407 4.132 -9.272 1.00 93.50 96 ASN A CA 1
ATOM 738 C C . ASN A 1 96 ? 6.392 5.234 -8.868 1.00 93.50 96 ASN A C 1
ATOM 740 O O . ASN A 1 96 ? 6.642 6.186 -9.612 1.00 93.50 96 ASN A O 1
ATOM 744 N N . HIS A 1 97 ? 6.971 5.063 -7.681 1.00 90.19 97 HIS A N 1
ATOM 745 C CA . HIS A 1 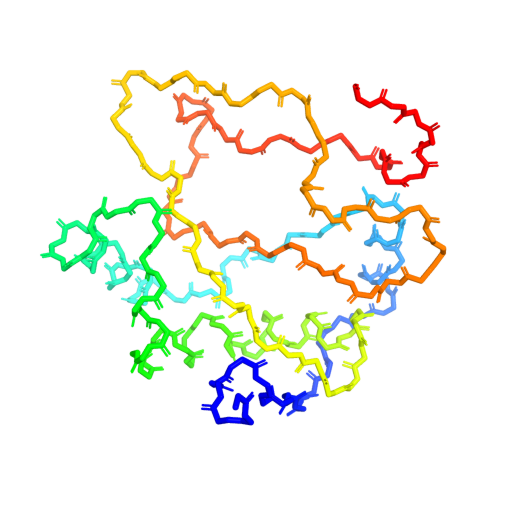97 ? 7.954 5.978 -7.103 1.00 90.19 97 HIS A CA 1
ATOM 746 C C . HIS A 1 97 ? 9.408 5.521 -7.314 1.00 90.19 97 HIS A C 1
ATOM 748 O O . HIS A 1 97 ? 10.320 6.162 -6.793 1.00 90.19 97 HIS A O 1
ATOM 754 N N . ARG A 1 98 ? 9.651 4.441 -8.075 1.00 89.06 98 ARG A N 1
ATOM 755 C CA . ARG A 1 98 ? 11.008 4.046 -8.481 1.00 89.06 98 ARG A CA 1
ATOM 756 C C . ARG A 1 98 ? 11.568 5.079 -9.458 1.00 89.06 98 ARG A C 1
ATOM 758 O O . ARG A 1 98 ? 10.854 5.620 -10.302 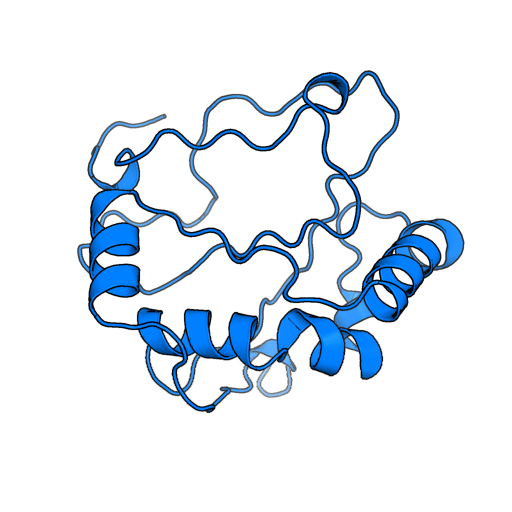1.00 89.06 98 ARG A O 1
ATOM 765 N N . GLY A 1 99 ? 12.861 5.353 -9.347 1.00 85.12 99 GLY A N 1
ATOM 766 C CA . GLY A 1 99 ? 13.539 6.331 -10.186 1.00 85.12 99 GLY A CA 1
ATOM 767 C C . GLY A 1 99 ? 15.057 6.274 -10.028 1.00 85.12 99 GLY A C 1
ATOM 768 O O . GLY A 1 99 ? 15.564 5.604 -9.125 1.00 85.12 99 GLY A O 1
ATOM 769 N N . PRO A 1 100 ? 15.802 6.962 -10.907 1.00 85.88 100 PRO A N 1
ATOM 770 C CA . PRO A 1 100 ? 17.253 7.013 -10.818 1.00 85.88 100 PRO A CA 1
ATOM 771 C C . PRO A 1 100 ? 17.693 7.713 -9.528 1.00 85.88 100 PRO A C 1
ATOM 773 O O . PRO A 1 100 ? 17.110 8.717 -9.120 1.00 85.88 100 PRO A O 1
ATOM 776 N N . LEU A 1 101 ? 18.764 7.207 -8.914 1.00 85.00 101 LEU A N 1
ATOM 777 C CA . LEU A 1 101 ? 19.383 7.830 -7.747 1.00 85.00 101 LEU A CA 1
ATOM 778 C C . LEU A 1 101 ? 20.569 8.721 -8.165 1.00 85.00 101 LEU A C 1
ATOM 780 O O . LEU A 1 101 ? 21.362 8.308 -9.015 1.00 85.00 101 LEU A O 1
ATOM 784 N N . PRO A 1 102 ? 20.745 9.905 -7.546 1.00 85.50 102 PRO A N 1
ATOM 785 C CA . PRO A 1 102 ? 19.898 10.484 -6.502 1.00 85.50 102 PRO A CA 1
ATOM 786 C C . PRO A 1 102 ? 18.595 11.073 -7.064 1.00 85.50 102 PRO A C 1
ATOM 788 O O . PRO A 1 102 ? 18.597 11.722 -8.109 1.00 85.50 102 PRO A O 1
ATOM 791 N N . PHE A 1 103 ? 17.501 10.909 -6.322 1.00 81.12 103 PHE A N 1
ATOM 792 C CA . PHE A 1 103 ? 16.209 11.520 -6.628 1.00 81.12 103 PHE A CA 1
ATOM 793 C C . PHE A 1 103 ? 15.889 12.619 -5.609 1.00 81.12 103 PHE A C 1
ATOM 795 O O . PHE A 1 103 ? 16.218 12.496 -4.427 1.00 81.12 103 PHE A O 1
ATOM 802 N N . SER A 1 104 ? 15.249 13.707 -6.046 1.00 82.56 104 SER A N 1
ATOM 803 C CA . SER A 1 104 ? 14.754 14.724 -5.114 1.00 82.56 104 SER A CA 1
ATOM 804 C C . SER A 1 104 ? 13.492 14.189 -4.442 1.00 82.56 104 SER A C 1
ATOM 806 O O . SER A 1 104 ? 12.457 14.041 -5.087 1.00 82.56 104 SER A O 1
ATOM 808 N N . GLY A 1 105 ? 13.599 13.844 -3.158 1.00 80.25 105 GLY A N 1
ATOM 809 C CA . GLY A 1 105 ? 12.473 13.328 -2.383 1.00 80.25 105 GLY A CA 1
ATOM 810 C C . GLY A 1 105 ? 11.321 14.329 -2.266 1.00 80.25 105 GLY A C 1
ATOM 811 O O . GLY A 1 105 ? 11.480 15.533 -2.478 1.00 80.25 105 GLY A O 1
ATOM 812 N N . GLN A 1 106 ? 10.145 13.827 -1.898 1.00 85.25 106 GLN A N 1
ATOM 813 C CA . GLN A 1 106 ? 8.999 14.680 -1.599 1.00 85.25 106 GLN A CA 1
ATOM 814 C C . GLN A 1 106 ? 9.182 15.387 -0.246 1.00 85.25 106 GLN A C 1
ATOM 816 O O . GLN A 1 106 ? 9.759 14.835 0.690 1.00 85.25 106 GLN A O 1
ATOM 821 N N . ASN A 1 107 ? 8.666 16.614 -0.135 1.00 90.25 107 ASN A N 1
ATOM 822 C CA . ASN A 1 107 ? 8.581 17.314 1.149 1.00 90.25 107 ASN A CA 1
ATOM 823 C C . ASN A 1 107 ? 7.514 16.670 2.046 1.00 90.25 107 ASN A C 1
ATOM 825 O O . ASN A 1 107 ? 6.634 15.958 1.562 1.00 90.25 107 ASN A O 1
ATOM 829 N N . TRP A 1 108 ? 7.544 16.973 3.346 1.00 91.75 108 TRP A N 1
ATOM 830 C CA . TRP A 1 108 ? 6.453 16.621 4.257 1.00 91.75 108 TRP A CA 1
ATOM 831 C C . TRP A 1 108 ? 5.122 17.156 3.731 1.00 91.75 108 TRP A C 1
ATOM 833 O O . TRP A 1 108 ? 4.984 18.349 3.467 1.00 91.75 108 TRP A O 1
ATOM 843 N N . HIS A 1 109 ? 4.146 16.272 3.581 1.00 91.06 109 HIS A N 1
ATOM 844 C CA . HIS A 1 109 ? 2.817 16.622 3.107 1.00 91.06 109 HIS A CA 1
ATOM 845 C C . HIS A 1 109 ? 1.792 15.612 3.628 1.00 91.06 109 HIS A C 1
ATOM 847 O O . HIS A 1 109 ? 2.125 14.656 4.329 1.00 91.06 109 HIS A O 1
ATOM 853 N N . ARG A 1 110 ? 0.528 15.859 3.292 1.00 88.25 110 ARG A N 1
ATOM 854 C CA . ARG A 1 110 ? -0.537 14.860 3.360 1.00 88.25 110 ARG A CA 1
ATOM 855 C C . ARG A 1 110 ? -0.992 14.571 1.947 1.00 88.25 110 ARG A C 1
ATOM 857 O O . ARG A 1 110 ? -1.065 15.506 1.145 1.00 88.25 110 ARG A O 1
ATOM 864 N N . ASP A 1 111 ? -1.337 13.323 1.677 1.00 86.62 111 ASP A N 1
ATOM 865 C CA . ASP A 1 111 ? -1.848 12.943 0.369 1.00 86.62 111 ASP A CA 1
ATOM 866 C C . ASP A 1 111 ? -3.125 13.717 0.017 1.00 86.62 111 ASP A C 1
ATOM 868 O O . ASP A 1 111 ? -3.931 14.108 0.880 1.00 86.62 111 ASP A O 1
ATOM 872 N N . GLY A 1 112 ? -3.294 13.960 -1.282 1.00 79.31 112 GLY A N 1
ATOM 873 C CA . GLY A 1 112 ? -4.476 14.617 -1.825 1.00 79.31 112 GLY A CA 1
ATOM 874 C C . GLY A 1 112 ? -5.758 13.890 -1.413 1.00 79.31 112 GLY A C 1
ATOM 875 O O . GLY A 1 112 ? -5.792 12.670 -1.307 1.00 79.31 112 GLY A O 1
ATOM 876 N N . GLY A 1 113 ? -6.826 14.644 -1.151 1.00 72.25 113 GLY A N 1
ATOM 877 C CA . GLY A 1 113 ? -8.089 14.059 -0.685 1.00 72.25 113 GLY A CA 1
ATOM 878 C C . GLY A 1 113 ? -8.123 13.713 0.808 1.00 72.25 113 GLY A C 1
ATOM 879 O O . GLY A 1 113 ? -9.130 13.188 1.272 1.00 72.25 113 GLY A O 1
ATOM 880 N N . SER A 1 114 ? -7.089 14.059 1.584 1.00 77.00 114 SER A N 1
ATOM 881 C CA . SER A 1 114 ? -7.128 13.975 3.049 1.00 77.00 114 SER A CA 1
ATOM 882 C C . SER A 1 114 ? -8.275 14.813 3.630 1.00 77.00 114 SER A C 1
ATOM 884 O O . SER A 1 114 ? -8.264 16.044 3.556 1.00 77.00 114 SER A O 1
ATOM 886 N N . ILE A 1 115 ? -9.254 14.152 4.252 1.00 77.00 115 ILE A N 1
ATOM 887 C CA . ILE A 1 115 ? -10.377 14.798 4.942 1.00 77.00 115 ILE A CA 1
ATOM 888 C C . ILE A 1 115 ? -10.188 14.648 6.451 1.00 77.00 115 ILE A C 1
ATOM 890 O O . ILE A 1 115 ? -9.945 13.559 6.963 1.00 77.00 115 ILE A O 1
ATOM 894 N N . TYR A 1 116 ? -10.357 15.746 7.188 1.00 79.31 116 TYR A N 1
ATOM 895 C CA . TYR A 1 116 ? -10.385 15.717 8.648 1.00 79.31 116 TYR A CA 1
ATOM 896 C C . TYR A 1 116 ? -11.712 15.156 9.156 1.00 79.31 116 TYR A C 1
ATOM 898 O O . TYR A 1 116 ? -12.663 15.896 9.407 1.00 79.31 116 TYR A O 1
ATOM 906 N N . THR A 1 117 ? -11.768 13.841 9.323 1.00 83.50 117 THR A N 1
ATOM 907 C CA . THR A 1 117 ? -12.946 13.115 9.799 1.00 83.50 117 THR A CA 1
ATOM 908 C C . THR A 1 117 ? -12.528 12.010 10.773 1.00 83.50 117 THR A C 1
ATOM 910 O O . THR A 1 117 ? -11.425 11.484 10.655 1.00 83.50 117 THR A O 1
ATOM 913 N N . PRO A 1 118 ? -13.374 11.651 11.757 1.00 81.00 118 PRO A N 1
ATOM 914 C CA . PRO A 1 118 ? -13.167 10.441 12.552 1.00 81.00 118 PRO A CA 1
ATOM 915 C C . PRO A 1 118 ? -13.460 9.152 11.765 1.00 81.00 118 PRO A C 1
ATOM 917 O O . PRO A 1 118 ? -13.192 8.067 12.270 1.00 81.00 118 PRO A O 1
ATOM 920 N N . ARG A 1 119 ? -14.049 9.249 10.564 1.00 87.81 119 ARG A N 1
ATOM 921 C CA . ARG A 1 119 ? -14.309 8.095 9.697 1.00 87.81 119 ARG A CA 1
ATOM 922 C C . ARG A 1 119 ? -13.066 7.712 8.907 1.00 87.81 119 ARG A C 1
ATOM 924 O O . ARG A 1 119 ? -12.390 8.581 8.364 1.00 87.81 119 ARG A O 1
ATOM 931 N N . LEU A 1 120 ? -12.829 6.413 8.786 1.00 90.06 120 LEU A N 1
ATOM 932 C CA . LEU A 1 120 ? -11.831 5.869 7.879 1.00 90.06 120 LEU A CA 1
ATOM 933 C C . LEU A 1 120 ? -12.514 5.486 6.564 1.00 90.06 120 LEU A C 1
ATOM 935 O O . LEU A 1 120 ? -13.011 4.376 6.417 1.00 90.06 120 LEU A O 1
ATOM 939 N N . ASP A 1 121 ? -12.569 6.441 5.639 1.00 89.00 121 ASP A N 1
ATOM 940 C CA . ASP A 1 121 ? -13.242 6.268 4.345 1.00 89.00 121 ASP A CA 1
ATOM 941 C C . ASP A 1 121 ? -12.249 5.890 3.217 1.00 89.00 121 ASP A C 1
ATOM 943 O O . ASP A 1 121 ? -12.663 5.480 2.135 1.00 89.00 121 ASP A O 1
ATOM 947 N N . TYR A 1 122 ? -10.936 6.028 3.453 1.00 89.50 122 TYR A N 1
ATOM 948 C CA . TYR A 1 122 ? -9.879 5.783 2.466 1.00 89.50 122 TYR A CA 1
ATOM 949 C C . TYR A 1 122 ? -8.576 5.322 3.133 1.00 89.50 122 TYR A C 1
ATOM 951 O O . TYR A 1 122 ? -8.253 5.754 4.241 1.00 89.50 122 TYR A O 1
ATOM 959 N N . LEU A 1 123 ? -7.814 4.475 2.435 1.00 93.00 123 LEU A N 1
ATOM 960 C CA . LEU A 1 123 ? -6.477 4.033 2.826 1.00 93.00 123 LEU A CA 1
ATOM 961 C C . LEU A 1 123 ? -5.505 4.215 1.667 1.00 93.00 123 LEU A C 1
ATOM 963 O O . LEU A 1 123 ? -5.808 3.831 0.539 1.00 93.00 123 LEU A O 1
ATOM 967 N N . GLN A 1 124 ? -4.309 4.708 1.976 1.00 93.50 124 GLN A N 1
ATOM 968 C CA . GLN A 1 124 ? -3.176 4.590 1.070 1.00 93.50 124 GLN A CA 1
ATOM 969 C C . GLN A 1 124 ? -2.424 3.299 1.385 1.00 93.50 124 GLN A C 1
ATOM 971 O O . GLN A 1 124 ? -2.058 3.049 2.534 1.00 93.50 124 GLN A O 1
ATOM 976 N N . VAL A 1 125 ? -2.217 2.471 0.364 1.00 94.94 125 VAL A N 1
ATOM 977 C CA . VAL A 1 125 ? -1.524 1.187 0.492 1.00 94.94 125 VAL A CA 1
ATOM 978 C C . VAL A 1 125 ? -0.223 1.273 -0.285 1.00 94.94 125 VAL A C 1
ATOM 980 O O . VAL A 1 125 ? -0.230 1.466 -1.498 1.00 94.94 125 VAL A O 1
ATOM 983 N N . PHE A 1 126 ? 0.891 1.131 0.425 1.00 95.69 126 PHE A N 1
ATOM 984 C CA . PHE A 1 126 ? 2.220 1.094 -0.169 1.00 95.69 126 PHE A CA 1
ATOM 985 C C . PHE A 1 126 ? 2.658 -0.357 -0.327 1.00 95.69 126 PHE A C 1
ATOM 987 O O . PHE A 1 126 ? 2.642 -1.130 0.633 1.00 95.69 126 PHE A O 1
ATOM 994 N N . TYR A 1 127 ? 3.065 -0.712 -1.540 1.00 96.94 127 TYR A N 1
ATOM 995 C CA . TYR A 1 127 ? 3.654 -2.003 -1.857 1.00 96.94 127 TYR A CA 1
ATOM 996 C C . TYR A 1 127 ? 5.121 -1.796 -2.227 1.00 96.94 127 TYR A C 1
ATOM 998 O O . TYR A 1 127 ? 5.438 -1.011 -3.117 1.00 96.94 127 TYR A O 1
ATOM 1006 N N . ILE A 1 128 ? 6.004 -2.476 -1.499 1.00 96.06 128 ILE A N 1
ATOM 1007 C CA . ILE A 1 128 ? 7.455 -2.337 -1.610 1.00 96.06 128 ILE A CA 1
ATOM 1008 C C . ILE A 1 128 ? 7.998 -3.678 -2.144 1.00 96.06 128 ILE A C 1
ATOM 1010 O O . ILE A 1 128 ? 8.212 -4.590 -1.344 1.00 96.06 128 ILE A O 1
ATOM 1014 N N . PRO A 1 129 ? 8.137 -3.844 -3.478 1.00 96.06 129 PRO A N 1
ATOM 1015 C CA . PRO A 1 129 ? 8.515 -5.118 -4.107 1.00 96.06 129 PRO A CA 1
ATOM 1016 C C . PRO A 1 129 ? 10.009 -5.450 -3.995 1.00 96.06 129 PRO A C 1
ATOM 1018 O O . PRO A 1 129 ? 10.411 -6.565 -4.302 1.00 96.06 129 PRO A O 1
ATOM 1021 N N . GLU A 1 130 ? 10.847 -4.498 -3.595 1.00 93.38 130 GLU A N 1
ATOM 1022 C CA . GLU A 1 130 ? 12.296 -4.674 -3.478 1.00 93.38 130 GLU A CA 1
ATOM 1023 C C . GLU A 1 130 ? 12.810 -4.106 -2.157 1.00 93.38 130 GLU A C 1
ATOM 1025 O O . GLU A 1 130 ? 12.127 -3.330 -1.489 1.00 93.38 130 GLU A O 1
ATOM 1030 N N . GLU A 1 131 ? 14.023 -4.486 -1.760 1.00 91.88 131 GLU A N 1
ATOM 1031 C CA . GLU A 1 131 ? 14.650 -3.921 -0.568 1.00 91.88 131 GLU A CA 1
ATOM 1032 C C . GLU A 1 131 ? 14.737 -2.389 -0.675 1.00 91.88 131 GLU A C 1
ATOM 1034 O O . GLU A 1 131 ? 15.289 -1.849 -1.631 1.00 91.88 131 GLU A O 1
ATOM 1039 N N . CYS A 1 132 ? 14.203 -1.680 0.324 1.00 90.69 132 CYS A N 1
ATOM 1040 C CA . CYS A 1 132 ? 14.227 -0.222 0.384 1.00 90.69 132 CYS A CA 1
ATOM 1041 C C . CYS A 1 132 ? 15.211 0.232 1.467 1.00 90.69 132 CYS A C 1
ATOM 1043 O O . CYS A 1 132 ? 14.894 0.236 2.656 1.00 90.69 132 CYS A O 1
ATOM 1045 N N . THR A 1 133 ? 16.429 0.582 1.055 1.00 90.88 133 THR A N 1
ATOM 1046 C CA . THR A 1 133 ? 17.480 1.053 1.973 1.00 90.88 133 THR A CA 1
ATOM 1047 C C . THR A 1 133 ? 17.366 2.555 2.240 1.00 90.88 133 THR A C 1
ATOM 1049 O O . THR A 1 133 ? 16.842 3.300 1.413 1.00 90.88 133 THR A O 1
ATOM 1052 N N . ASP A 1 134 ? 17.966 3.046 3.329 1.00 88.94 134 ASP A N 1
ATOM 1053 C CA . ASP A 1 134 ? 18.001 4.484 3.656 1.00 88.94 134 ASP A CA 1
ATOM 1054 C C . ASP A 1 134 ? 18.536 5.357 2.506 1.00 88.94 134 ASP A C 1
ATOM 1056 O O . ASP A 1 134 ? 18.087 6.484 2.297 1.00 88.94 134 ASP A O 1
ATOM 1060 N N . LYS A 1 135 ? 19.481 4.829 1.718 1.00 87.56 135 LYS A N 1
ATOM 1061 C CA . LYS A 1 135 ? 20.088 5.538 0.579 1.00 87.56 135 LYS A CA 1
ATOM 1062 C C . LYS A 1 135 ? 19.138 5.703 -0.607 1.00 87.56 135 LYS A C 1
ATOM 1064 O O . LYS A 1 135 ? 19.394 6.550 -1.459 1.00 87.56 135 LYS A O 1
ATOM 1069 N N . MET A 1 136 ? 18.083 4.895 -0.673 1.00 90.19 136 MET A N 1
ATOM 1070 C CA . MET A 1 136 ? 17.071 4.950 -1.729 1.00 90.19 136 MET A CA 1
ATOM 1071 C C . MET A 1 136 ? 15.991 5.999 -1.439 1.00 90.19 136 MET A C 1
ATOM 1073 O O . MET A 1 136 ? 15.187 6.282 -2.318 1.00 90.19 136 MET A O 1
ATOM 1077 N N . GLY A 1 137 ? 15.997 6.606 -0.245 1.00 88.75 137 GLY A N 1
ATOM 1078 C CA . GLY A 1 137 ? 15.007 7.603 0.159 1.00 88.75 137 GLY A CA 1
ATOM 1079 C C . GLY A 1 137 ? 13.648 6.968 0.468 1.00 88.75 137 GLY A C 1
ATOM 1080 O O . GLY A 1 137 ? 12.691 7.227 -0.261 1.00 88.75 137 GLY A O 1
ATOM 1081 N N . PRO A 1 138 ? 13.547 6.132 1.520 1.00 90.69 138 PRO A N 1
ATOM 1082 C CA . PRO A 1 138 ? 12.303 5.455 1.866 1.00 90.69 138 PRO A CA 1
ATOM 1083 C C . PRO A 1 138 ? 11.196 6.453 2.218 1.00 90.69 138 PRO A C 1
ATOM 1085 O O . PRO A 1 138 ? 11.453 7.570 2.676 1.00 90.69 138 PRO A O 1
ATOM 1088 N N . THR A 1 139 ? 9.944 6.021 2.074 1.00 91.50 139 THR A N 1
ATOM 1089 C CA . THR A 1 139 ? 8.804 6.763 2.615 1.00 91.50 139 THR A CA 1
ATOM 1090 C C . THR A 1 139 ? 8.923 6.847 4.134 1.00 91.50 139 THR A C 1
ATOM 1092 O O . THR A 1 139 ? 9.038 5.830 4.818 1.00 91.50 139 THR A O 1
ATOM 1095 N N . VAL A 1 140 ? 8.854 8.065 4.671 1.00 92.81 140 VAL A N 1
ATOM 1096 C CA . VAL A 1 140 ? 8.859 8.315 6.114 1.00 92.81 140 VAL A CA 1
AT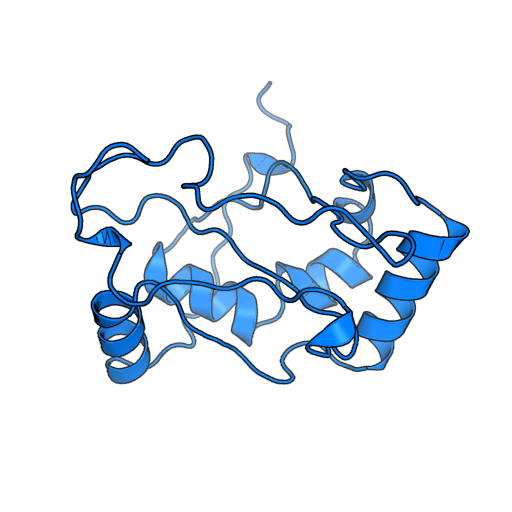OM 1097 C C . VAL A 1 140 ? 7.483 8.814 6.534 1.00 92.81 140 VAL A C 1
ATOM 1099 O O . VAL A 1 140 ? 6.961 9.777 5.977 1.00 92.81 140 VAL A O 1
ATOM 1102 N N . ILE A 1 141 ? 6.908 8.171 7.547 1.00 93.81 141 ILE A N 1
ATOM 1103 C CA . ILE A 1 141 ? 5.624 8.547 8.144 1.00 93.81 141 ILE A CA 1
ATOM 1104 C C . ILE A 1 141 ? 5.895 9.071 9.551 1.00 93.81 141 ILE A C 1
ATOM 1106 O O . ILE A 1 141 ? 6.645 8.456 10.305 1.00 93.81 141 ILE A O 1
ATOM 1110 N N . LEU A 1 142 ? 5.266 10.189 9.924 1.00 95.12 142 LEU A N 1
ATOM 1111 C CA . LEU A 1 142 ? 5.254 10.668 11.306 1.00 95.12 142 LEU A CA 1
ATOM 1112 C C . LEU A 1 142 ? 4.095 9.989 12.063 1.00 95.12 142 LEU A C 1
ATOM 1114 O O . LEU A 1 142 ? 2.935 10.326 11.790 1.00 95.12 142 LEU A O 1
ATOM 1118 N N . PRO A 1 143 ? 4.356 9.057 13.002 1.00 96.06 143 PRO A N 1
ATOM 1119 C CA . PRO A 1 143 ? 3.293 8.319 13.681 1.00 96.06 143 PRO A CA 1
ATOM 1120 C C . PRO A 1 143 ? 2.349 9.247 14.458 1.00 96.06 143 PRO A C 1
ATOM 1122 O O . PRO A 1 143 ? 2.788 10.202 15.098 1.00 96.06 143 PRO A O 1
ATOM 1125 N N . GLY A 1 144 ? 1.045 8.976 14.397 1.00 93.38 144 GLY A N 1
ATOM 1126 C CA . GLY A 1 144 ? 0.005 9.750 15.086 1.00 93.38 144 GLY A CA 1
ATOM 1127 C C . GLY A 1 144 ? -0.335 11.096 14.433 1.00 93.38 144 GLY A C 1
ATOM 1128 O O . GLY A 1 144 ? -1.221 11.811 14.907 1.00 93.38 144 GLY A O 1
ATOM 1129 N N . SER A 1 145 ? 0.335 11.467 13.338 1.00 91.94 145 SER A N 1
ATOM 1130 C CA . SER A 1 145 ? 0.119 12.755 12.668 1.00 91.94 145 SER A CA 1
ATOM 1131 C C . SER A 1 145 ? -1.267 12.908 12.031 1.00 91.94 145 SER A C 1
ATOM 1133 O O . SER A 1 145 ? -1.726 14.039 11.842 1.00 91.94 145 SER A O 1
ATOM 1135 N N . HIS A 1 146 ? -1.990 11.807 11.798 1.00 89.94 146 HIS A N 1
ATOM 1136 C CA . HIS A 1 146 ? -3.384 11.815 11.339 1.00 89.94 146 HIS A CA 1
ATOM 1137 C C . HIS A 1 146 ? -4.342 12.480 12.341 1.00 89.94 146 HIS A C 1
ATOM 1139 O O . HIS A 1 146 ? -5.364 13.023 11.924 1.00 89.94 146 HIS A O 1
ATOM 1145 N N . PHE A 1 147 ? -3.992 12.543 13.633 1.00 88.62 147 PHE A N 1
ATOM 1146 C CA . PHE A 1 147 ? -4.761 13.285 14.642 1.00 88.62 147 PHE A CA 1
ATOM 1147 C C . PHE A 1 147 ? -4.535 14.798 14.603 1.00 88.62 147 PHE A C 1
ATOM 1149 O O . PHE A 1 147 ? -5.382 15.570 15.064 1.00 88.62 147 PHE A O 1
ATOM 1156 N N . MET A 1 148 ? -3.394 15.248 14.077 1.00 86.69 148 MET A N 1
ATOM 1157 C CA . MET A 1 148 ? -3.072 16.670 14.035 1.00 86.69 148 MET A CA 1
ATOM 1158 C C . MET A 1 148 ? -3.959 17.359 13.002 1.00 86.69 148 MET A C 1
ATOM 1160 O O . MET A 1 148 ? -4.104 16.861 11.894 1.00 86.69 148 MET A O 1
ATOM 1164 N N . ARG A 1 149 ? -4.537 18.515 13.340 1.00 76.56 149 ARG A N 1
ATOM 1165 C CA . ARG A 1 149 ? -5.339 19.348 12.423 1.00 76.56 149 ARG A CA 1
ATOM 1166 C C . ARG A 1 149 ? -4.570 20.595 12.009 1.00 76.56 149 ARG A C 1
ATOM 1168 O O . ARG A 1 149 ? -5.036 21.717 12.191 1.00 76.56 149 ARG A O 1
ATOM 1175 N N . THR A 1 150 ? -3.359 20.403 11.514 1.00 66.19 150 THR A N 1
ATOM 1176 C CA . THR A 1 150 ? -2.506 21.487 11.030 1.00 66.19 150 THR A CA 1
ATOM 1177 C C . THR A 1 150 ? -2.469 21.450 9.511 1.00 66.19 150 THR A C 1
ATOM 1179 O O . THR A 1 150 ? -2.427 20.380 8.903 1.00 66.19 150 THR A O 1
ATOM 1182 N N . LYS A 1 151 ? -2.530 22.621 8.873 1.00 52.97 151 LYS A N 1
ATOM 1183 C CA . LYS A 1 151 ? -2.179 22.705 7.453 1.00 52.97 151 LYS A CA 1
ATOM 1184 C C . LYS A 1 151 ? -0.700 22.326 7.334 1.00 52.97 151 LYS A C 1
ATOM 1186 O O . LYS A 1 151 ? 0.089 22.792 8.156 1.00 52.97 151 LYS A O 1
ATOM 1191 N N . ALA A 1 152 ? -0.393 21.426 6.400 1.00 55.03 152 ALA A N 1
ATOM 1192 C CA . ALA A 1 152 ? 0.979 21.197 5.961 1.00 55.03 152 ALA A CA 1
ATOM 1193 C C . ALA A 1 152 ? 1.558 22.504 5.400 1.00 55.03 152 ALA A C 1
ATOM 1195 O O . ALA A 1 152 ? 0.758 23.284 4.824 1.00 55.03 152 ALA A O 1
#

InterPro domains:
  IPR008775 Phytanoyl-CoA dioxygenase-like [PF05721] (66-146)

Sequence (152 aa):
MSDSPYNRTISCEPTLSDQDVIDFCRNGYLMLPSVVSDDINCRVLDYLDNADSTHEPTPIMKEDWFVDGVILNPRAAGAVRSLLGNNFTLPAIISNHRGPLPFSGQNWHRDGGSIYTPRLDYLQVFYIPEECTDKMGPTVILPGSHFMRTKA

Secondary structure (DSSP, 8-state):
----GGG-EE-------HHHHHHHHHHS----TT-S-HHHHHHHHHHHHHT--SS--GGGGG-HHHIIIIIT-HHHHHHHHHHH-SSEEPPS-------PSS--PPPS---TT----SS----------S---GGG------TTGGG-----